Protein AF-A0A958QFK7-F1 (afdb_monomer_lite)

Secondary structure (DSSP, 8-state):
-PPPHHHHHHHHHTT--HHHHHHHHHHHHHHHHHHHHHHH-SS-HHHHHHHHTS-HHHHHHHHTT--SS--HHHHHHHHHHHH---S--PPP-

Sequence (93 aa):
MKLSKKAKALAEDLGLSDTEAVIMEFKSKLYAQASEAIKRSKLSHEEIAKKIGTSRARITRIANMGENSVSMELLVKIIVALDNKLPIKFSAA

Radius of gyration: 14.58 Å; chains: 1; bounding box: 31×34×38 Å

Structure (mmCIF, N/CA/C/O backbone):
data_AF-A0A958QFK7-F1
#
_entry.id   AF-A0A958QFK7-F1
#
loop_
_atom_site.group_PDB
_atom_site.id
_atom_site.type_symbol
_atom_site.label_atom_id
_atom_site.label_alt_id
_atom_site.label_comp_id
_atom_site.label_asym_id
_atom_site.label_entity_id
_atom_site.label_seq_id
_atom_site.pdbx_PDB_ins_code
_atom_site.Cartn_x
_atom_site.Cartn_y
_atom_site.Cartn_z
_atom_site.occupancy
_atom_site.B_iso_or_equiv
_atom_site.auth_seq_id
_atom_site.auth_comp_id
_atom_site.auth_asym_id
_atom_site.auth_atom_id
_atom_site.pdbx_PDB_model_num
ATOM 1 N N . MET A 1 1 ? 7.881 -12.122 -13.198 1.00 73.56 1 MET A N 1
ATOM 2 C CA . MET A 1 1 ? 6.590 -11.508 -13.600 1.00 73.56 1 MET A CA 1
ATOM 3 C C . MET A 1 1 ? 6.745 -10.968 -15.015 1.00 73.56 1 MET A C 1
ATOM 5 O O . MET A 1 1 ? 7.780 -10.379 -15.281 1.00 73.56 1 MET A O 1
ATOM 9 N N . LYS A 1 2 ? 5.778 -11.176 -15.920 1.00 79.81 2 LYS A N 1
ATOM 10 C CA . LYS A 1 2 ? 5.823 -10.584 -17.270 1.00 79.81 2 LYS A CA 1
ATOM 11 C C . LYS A 1 2 ? 5.285 -9.149 -17.222 1.00 79.81 2 LYS A C 1
ATOM 13 O O . LYS A 1 2 ? 4.209 -8.949 -16.659 1.00 79.81 2 LYS A O 1
ATOM 18 N N . LEU A 1 3 ? 6.021 -8.195 -17.798 1.00 83.69 3 LEU A N 1
ATOM 19 C CA . LEU A 1 3 ? 5.605 -6.793 -17.896 1.00 83.69 3 LEU A CA 1
ATOM 20 C C . LEU A 1 3 ? 4.371 -6.633 -18.788 1.00 83.69 3 LEU A C 1
ATOM 22 O O . LEU A 1 3 ? 4.246 -7.286 -19.830 1.00 83.69 3 LEU A O 1
ATOM 26 N N . SER A 1 4 ? 3.473 -5.731 -18.403 1.00 87.44 4 SER A N 1
ATOM 27 C CA . SER A 1 4 ? 2.404 -5.282 -19.297 1.00 87.44 4 SER A CA 1
ATOM 28 C C . SER A 1 4 ? 2.976 -4.445 -20.449 1.00 87.44 4 SER A C 1
ATOM 30 O O . SER A 1 4 ? 3.985 -3.761 -20.286 1.00 87.44 4 SER A O 1
ATOM 32 N N . LYS A 1 5 ? 2.312 -4.437 -21.615 1.00 87.44 5 LYS A N 1
ATOM 33 C CA . LYS A 1 5 ? 2.755 -3.629 -22.773 1.00 87.44 5 LYS A CA 1
ATOM 34 C C . LYS A 1 5 ? 2.899 -2.141 -22.424 1.00 87.44 5 LYS A C 1
ATOM 36 O O . LYS A 1 5 ? 3.855 -1.507 -22.845 1.00 87.44 5 LYS A O 1
ATOM 41 N N . LYS A 1 6 ? 1.968 -1.612 -21.622 1.00 87.44 6 LYS A N 1
ATOM 42 C CA . LYS A 1 6 ? 1.978 -0.214 -21.172 1.00 87.44 6 LYS A CA 1
ATOM 43 C C . LYS A 1 6 ? 3.134 0.072 -20.212 1.00 87.44 6 LYS A C 1
ATOM 45 O O . LYS A 1 6 ? 3.801 1.084 -20.371 1.00 87.44 6 LYS A O 1
ATOM 50 N N . ALA A 1 7 ? 3.369 -0.808 -19.235 1.00 85.75 7 ALA A N 1
ATOM 51 C CA . ALA A 1 7 ? 4.490 -0.653 -18.307 1.00 85.75 7 ALA A CA 1
ATOM 52 C C . ALA A 1 7 ? 5.836 -0.751 -19.033 1.00 85.75 7 ALA A C 1
ATOM 54 O O . ALA A 1 7 ? 6.745 -0.002 -18.703 1.00 85.75 7 ALA A O 1
ATOM 55 N N . LYS A 1 8 ? 5.935 -1.621 -20.046 1.00 88.56 8 LYS A N 1
ATOM 56 C CA . LYS A 1 8 ? 7.132 -1.748 -20.877 1.00 88.56 8 LYS A CA 1
ATOM 57 C C . LYS A 1 8 ? 7.427 -0.465 -21.662 1.00 88.56 8 LYS A C 1
ATOM 59 O O . LYS A 1 8 ? 8.524 0.053 -21.541 1.00 88.56 8 LYS A O 1
ATOM 64 N N . ALA A 1 9 ? 6.442 0.074 -22.385 1.00 90.44 9 ALA A N 1
ATOM 65 C CA . ALA A 1 9 ? 6.617 1.325 -23.130 1.00 90.44 9 ALA A CA 1
ATOM 66 C C . ALA A 1 9 ? 7.004 2.497 -22.208 1.00 90.44 9 ALA A C 1
ATOM 68 O O . ALA A 1 9 ? 7.947 3.223 -22.486 1.00 90.44 9 ALA A O 1
ATOM 69 N N . LEU A 1 10 ? 6.337 2.625 -21.054 1.00 91.12 10 LEU A N 1
ATOM 70 C CA . LEU A 1 10 ? 6.666 3.670 -20.083 1.00 91.12 10 LEU A CA 1
ATOM 71 C C . LEU A 1 10 ? 8.074 3.502 -19.486 1.00 91.12 10 LEU A C 1
ATOM 73 O O . LEU A 1 10 ? 8.742 4.489 -19.207 1.00 91.12 10 LEU A O 1
ATOM 77 N N . ALA A 1 11 ? 8.519 2.267 -19.255 1.00 91.50 11 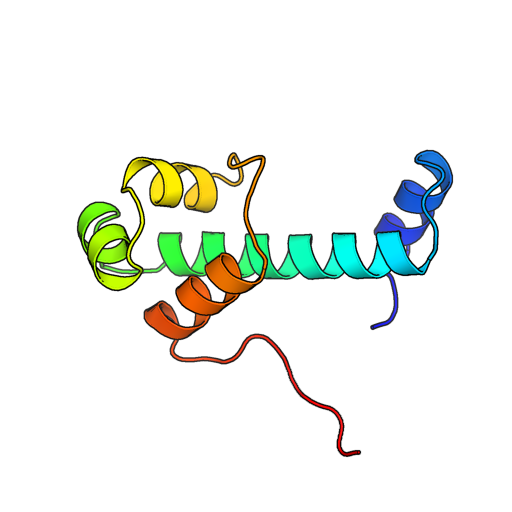ALA A N 1
ATOM 78 C CA . ALA A 1 11 ? 9.868 2.002 -18.769 1.00 91.50 11 ALA A CA 1
ATOM 79 C C . ALA A 1 11 ? 10.935 2.389 -19.801 1.00 91.50 11 ALA A C 1
ATOM 81 O O . ALA A 1 11 ? 11.939 2.984 -19.419 1.00 91.50 11 ALA A O 1
ATOM 82 N N . GLU A 1 12 ? 10.689 2.103 -21.083 1.00 92.25 12 GLU A N 1
ATOM 83 C CA . GLU A 1 12 ? 11.552 2.522 -22.193 1.00 92.25 12 GLU A CA 1
ATOM 84 C C . GLU A 1 12 ? 11.658 4.055 -22.257 1.00 92.25 12 GLU A C 1
ATOM 86 O O . GLU A 1 12 ? 12.769 4.583 -22.281 1.00 92.25 12 GLU A O 1
ATOM 91 N N . ASP A 1 13 ? 10.531 4.771 -22.164 1.00 94.75 13 ASP A N 1
ATOM 92 C CA . ASP A 1 13 ? 10.498 6.244 -22.155 1.00 94.75 13 ASP A CA 1
ATOM 93 C C . ASP A 1 13 ? 11.265 6.856 -20.968 1.00 94.75 13 ASP A C 1
ATOM 95 O O . ASP A 1 13 ? 11.843 7.938 -21.073 1.00 94.75 13 ASP A O 1
ATOM 99 N N . LEU A 1 14 ? 11.269 6.168 -19.822 1.00 92.62 14 LEU A N 1
ATOM 100 C CA . LEU A 1 14 ? 11.946 6.596 -18.595 1.00 92.62 14 LEU A CA 1
ATOM 101 C C . LEU A 1 14 ? 13.404 6.114 -18.499 1.00 92.62 14 LEU A C 1
ATOM 103 O O . LEU A 1 14 ? 14.072 6.422 -17.511 1.00 92.62 14 LEU A O 1
ATOM 107 N N . GLY A 1 15 ? 13.901 5.361 -19.487 1.00 94.88 15 GLY A N 1
ATOM 108 C CA . GLY A 1 15 ? 15.257 4.804 -19.483 1.00 94.88 15 GLY A CA 1
ATOM 109 C C . GLY A 1 15 ? 15.499 3.756 -18.390 1.00 94.88 15 GLY A C 1
ATOM 110 O O . GLY A 1 15 ? 16.632 3.587 -17.944 1.00 94.88 15 GLY A O 1
ATOM 111 N N . LEU A 1 16 ? 14.443 3.077 -17.932 1.00 93.44 16 LEU A N 1
ATOM 112 C CA . LEU A 1 16 ? 14.525 2.058 -16.889 1.00 93.44 16 LEU A CA 1
ATOM 113 C C . LEU A 1 16 ? 14.994 0.718 -17.457 1.00 93.44 16 LEU A C 1
ATOM 115 O O . LEU A 1 16 ? 14.603 0.308 -18.551 1.00 93.44 16 LEU A O 1
ATOM 119 N N . SER A 1 17 ? 15.764 -0.018 -16.662 1.00 93.44 17 SER A N 1
ATOM 120 C CA . SER A 1 17 ? 16.047 -1.425 -16.936 1.00 93.44 17 SER A CA 1
ATOM 121 C C . SER A 1 17 ? 14.784 -2.285 -16.815 1.00 93.44 17 SER A C 1
ATOM 123 O O . SER A 1 17 ? 13.848 -1.966 -16.074 1.00 93.44 17 SER A O 1
ATOM 125 N N . ASP A 1 18 ? 14.786 -3.450 -17.468 1.00 89.38 18 ASP A N 1
ATOM 126 C CA . ASP A 1 18 ? 13.708 -4.440 -17.338 1.00 89.38 18 ASP A CA 1
ATOM 127 C C . ASP A 1 18 ? 13.451 -4.825 -15.871 1.00 89.38 18 ASP A C 1
ATOM 129 O O . ASP A 1 18 ? 12.306 -5.005 -15.450 1.00 89.38 18 ASP A O 1
ATOM 133 N N . THR A 1 19 ? 14.513 -4.917 -15.066 1.00 91.44 19 THR A N 1
ATOM 134 C CA . THR A 1 19 ? 14.415 -5.228 -13.636 1.00 91.44 19 THR A CA 1
ATOM 135 C C . THR A 1 19 ? 13.687 -4.123 -12.877 1.00 91.44 19 THR A C 1
ATOM 137 O O . THR A 1 19 ? 12.751 -4.408 -12.127 1.00 91.44 19 THR A O 1
ATOM 140 N N . GLU A 1 20 ? 14.067 -2.861 -13.083 1.00 92.12 20 GLU A N 1
ATOM 141 C CA . GLU A 1 20 ? 13.405 -1.713 -12.451 1.00 92.12 20 GLU A CA 1
ATOM 142 C C . GLU A 1 20 ? 11.942 -1.620 -12.870 1.00 92.12 20 GLU A C 1
ATOM 144 O O . GLU A 1 20 ? 11.070 -1.441 -12.018 1.00 92.12 20 GLU A O 1
ATOM 149 N N . ALA A 1 21 ? 11.658 -1.832 -14.155 1.00 92.69 21 ALA A N 1
ATOM 150 C CA . ALA A 1 21 ? 10.304 -1.861 -14.684 1.00 92.69 21 ALA A CA 1
ATOM 151 C C . ALA A 1 21 ? 9.450 -2.930 -13.986 1.00 92.69 21 ALA A C 1
ATOM 153 O O . ALA A 1 21 ? 8.319 -2.658 -13.571 1.00 92.69 21 ALA A O 1
ATOM 154 N N . VAL A 1 22 ? 9.987 -4.146 -13.809 1.00 92.44 22 VAL A N 1
ATOM 155 C CA . VAL A 1 22 ? 9.279 -5.245 -13.133 1.00 92.44 22 VAL A CA 1
ATOM 156 C C . VAL A 1 22 ? 8.997 -4.895 -11.675 1.00 92.44 22 VAL A C 1
ATOM 158 O O . VAL A 1 22 ? 7.878 -5.114 -11.202 1.00 92.44 22 VAL A O 1
ATOM 161 N N . ILE A 1 23 ? 9.979 -4.332 -10.966 1.00 92.25 23 ILE A N 1
ATOM 162 C CA . ILE A 1 23 ? 9.821 -3.912 -9.570 1.00 92.25 23 ILE A CA 1
ATOM 163 C C . ILE A 1 23 ? 8.798 -2.777 -9.451 1.00 92.25 23 ILE A C 1
ATOM 165 O O . ILE A 1 23 ? 7.942 -2.820 -8.563 1.00 92.25 23 ILE A O 1
ATOM 169 N N . MET A 1 24 ? 8.822 -1.799 -10.359 1.00 91.31 24 MET A N 1
ATOM 170 C CA . MET A 1 24 ? 7.841 -0.713 -10.397 1.00 91.31 24 MET A CA 1
ATOM 171 C C . MET A 1 24 ? 6.427 -1.229 -10.644 1.00 91.31 24 MET A C 1
ATOM 173 O O . MET A 1 24 ? 5.507 -0.861 -9.910 1.00 91.31 24 MET A O 1
ATOM 177 N N . GLU A 1 25 ? 6.236 -2.100 -11.638 1.00 92.31 25 GLU A N 1
ATOM 178 C CA . GLU A 1 25 ? 4.916 -2.661 -11.928 1.00 92.31 25 GLU A CA 1
ATOM 179 C C . GLU A 1 25 ? 4.412 -3.497 -10.743 1.00 92.31 25 GLU A C 1
ATOM 181 O O . GLU A 1 25 ? 3.238 -3.419 -10.371 1.00 92.31 25 GLU A O 1
ATOM 186 N N . PHE A 1 26 ? 5.297 -4.262 -10.101 1.00 93.31 26 PHE A N 1
ATOM 187 C CA . PHE A 1 26 ? 4.944 -5.045 -8.923 1.00 93.31 26 PHE A CA 1
ATOM 188 C C . PHE A 1 26 ? 4.535 -4.156 -7.740 1.00 93.31 26 PHE A C 1
ATOM 190 O O . PHE A 1 26 ? 3.458 -4.346 -7.167 1.00 93.31 26 PHE A O 1
ATOM 197 N N . LYS A 1 27 ? 5.334 -3.130 -7.420 1.00 94.06 27 LYS A N 1
ATOM 198 C CA . LYS A 1 27 ? 5.018 -2.156 -6.368 1.00 94.06 27 LYS A CA 1
ATOM 199 C C . LYS A 1 27 ? 3.704 -1.426 -6.652 1.00 94.06 27 LYS A C 1
ATOM 201 O O . LYS A 1 27 ? 2.899 -1.266 -5.740 1.00 94.06 27 LYS A O 1
ATOM 206 N N . SER A 1 28 ? 3.455 -1.029 -7.901 1.00 93.56 28 SER A N 1
ATOM 207 C CA . SER A 1 28 ? 2.204 -0.384 -8.320 1.00 93.56 28 SER A CA 1
ATOM 208 C C . SER A 1 28 ? 0.982 -1.277 -8.069 1.00 93.56 28 SER A C 1
ATOM 210 O O . SER A 1 28 ? -0.008 -0.820 -7.496 1.00 93.56 28 SER A O 1
ATOM 212 N N . LYS A 1 29 ? 1.071 -2.574 -8.402 1.00 94.69 29 LYS A N 1
ATOM 213 C CA . LYS A 1 29 ? 0.002 -3.553 -8.136 1.00 94.69 29 LYS A CA 1
ATOM 214 C C . LYS A 1 29 ? -0.265 -3.733 -6.642 1.00 94.69 29 LYS A C 1
ATOM 216 O O . LYS A 1 29 ? -1.424 -3.705 -6.234 1.00 94.69 29 LYS A O 1
ATOM 221 N N . LEU A 1 30 ? 0.787 -3.866 -5.830 1.00 96.62 30 LEU A N 1
ATOM 222 C CA . LEU A 1 30 ? 0.654 -3.929 -4.370 1.00 96.62 30 LEU A CA 1
ATOM 223 C C . LEU A 1 30 ? 0.001 -2.662 -3.811 1.00 96.62 30 LEU A C 1
ATOM 225 O O . LEU A 1 30 ? -0.834 -2.740 -2.915 1.00 96.62 30 LEU A O 1
ATOM 229 N N . TYR A 1 31 ? 0.353 -1.497 -4.354 1.00 97.44 31 TYR A N 1
ATOM 230 C CA . TYR A 1 31 ? -0.210 -0.226 -3.919 1.00 97.44 31 TYR A CA 1
ATOM 231 C C . TYR A 1 31 ? -1.712 -0.186 -4.200 1.00 97.44 31 TYR A C 1
ATOM 233 O O . TYR A 1 31 ? -2.503 0.028 -3.282 1.00 97.44 31 TYR A O 1
ATOM 241 N N . ALA A 1 32 ? -2.119 -0.475 -5.437 1.00 97.00 32 ALA A N 1
ATOM 242 C CA . ALA A 1 32 ? -3.529 -0.532 -5.802 1.00 97.00 32 ALA A CA 1
ATOM 243 C C . ALA A 1 32 ? -4.308 -1.506 -4.899 1.00 97.00 32 ALA A C 1
ATOM 245 O O . ALA A 1 32 ? -5.347 -1.147 -4.355 1.00 97.00 32 ALA A O 1
ATOM 246 N N . GLN A 1 33 ? -3.772 -2.705 -4.653 1.00 97.50 33 GLN A N 1
ATOM 247 C CA . GLN A 1 33 ? -4.407 -3.680 -3.763 1.00 97.50 33 GLN A CA 1
ATOM 248 C C . GLN A 1 33 ? -4.537 -3.179 -2.320 1.00 97.50 33 GLN A C 1
ATOM 250 O O . GLN A 1 33 ? -5.607 -3.315 -1.734 1.00 97.50 33 GLN A O 1
ATOM 255 N N . ALA A 1 34 ? -3.489 -2.575 -1.754 1.00 97.94 34 ALA A N 1
ATOM 256 C CA . ALA A 1 34 ? -3.522 -2.029 -0.399 1.00 97.94 34 ALA A CA 1
ATOM 257 C C . ALA A 1 34 ? -4.502 -0.850 -0.272 1.00 97.94 34 ALA A C 1
ATOM 259 O O . ALA A 1 34 ? -5.250 -0.782 0.701 1.00 97.94 34 ALA A O 1
ATOM 260 N N . SER A 1 35 ? -4.530 0.052 -1.260 1.00 98.38 35 SER A N 1
ATOM 261 C CA . SER A 1 35 ? -5.490 1.163 -1.338 1.00 98.38 35 SER A CA 1
ATOM 262 C C . SER A 1 35 ? -6.925 0.636 -1.313 1.00 98.38 35 SER A C 1
ATOM 264 O O . SER A 1 35 ? -7.730 1.060 -0.484 1.00 98.38 35 SER A O 1
ATOM 266 N N . GLU A 1 36 ? -7.227 -0.355 -2.150 1.00 98.19 36 GLU A N 1
ATOM 267 C CA . GLU A 1 36 ? -8.556 -0.955 -2.208 1.00 98.19 36 GLU A CA 1
ATOM 268 C C . GLU A 1 36 ? -8.903 -1.750 -0.939 1.00 98.19 36 GLU A C 1
ATOM 270 O O . GLU A 1 36 ? -10.041 -1.696 -0.476 1.00 98.19 36 GLU A O 1
ATOM 275 N N . ALA A 1 37 ? -7.939 -2.440 -0.322 1.00 98.06 37 ALA A N 1
ATOM 276 C CA . ALA A 1 37 ? -8.137 -3.112 0.964 1.00 98.06 37 ALA A CA 1
ATOM 277 C C . ALA A 1 37 ? -8.504 -2.115 2.077 1.00 98.06 37 ALA A C 1
ATOM 279 O O . ALA A 1 37 ? -9.413 -2.377 2.863 1.00 98.06 37 ALA A O 1
ATOM 280 N N . ILE A 1 38 ? -7.852 -0.945 2.115 1.00 98.44 38 ILE A N 1
ATOM 281 C CA . ILE A 1 38 ? -8.194 0.128 3.059 1.00 98.44 38 ILE A CA 1
ATOM 282 C C . ILE A 1 38 ? -9.608 0.649 2.788 1.00 98.44 38 ILE A C 1
ATOM 284 O O . ILE A 1 38 ? -10.401 0.728 3.722 1.00 98.44 38 ILE A O 1
ATOM 288 N N . LYS A 1 39 ? -9.952 0.956 1.530 1.00 98.00 39 LYS A N 1
ATOM 289 C CA . LYS A 1 39 ? -11.268 1.518 1.167 1.00 98.00 39 LYS A CA 1
ATOM 290 C C . LYS A 1 39 ? -12.438 0.574 1.446 1.00 98.00 39 LYS A C 1
ATOM 292 O O . LYS A 1 39 ? -13.517 1.037 1.795 1.00 98.00 39 LYS A O 1
ATOM 297 N N . ARG A 1 40 ? -12.248 -0.738 1.267 1.00 97.44 40 ARG A N 1
ATOM 298 C CA . ARG A 1 40 ? -13.283 -1.754 1.542 1.00 97.44 40 ARG A CA 1
ATOM 299 C C . ARG A 1 40 ? -13.386 -2.131 3.019 1.00 97.44 40 ARG A C 1
ATOM 301 O O . ARG A 1 40 ? -14.362 -2.770 3.414 1.00 97.44 40 ARG A O 1
ATOM 308 N N . SER A 1 41 ? -12.370 -1.808 3.817 1.00 97.19 41 SER A N 1
ATOM 309 C CA . SER A 1 41 ? -12.360 -2.103 5.245 1.00 97.19 41 SER A CA 1
ATOM 310 C C . SER A 1 41 ? -13.487 -1.360 5.960 1.00 97.19 41 SER A C 1
ATOM 312 O O . SER A 1 41 ? -13.807 -0.221 5.637 1.00 97.19 41 SER A O 1
ATOM 314 N N . LYS A 1 42 ? -14.063 -1.993 6.985 1.00 97.19 42 LYS A N 1
ATOM 315 C CA . LYS A 1 42 ? -15.013 -1.337 7.900 1.00 97.19 42 LYS A CA 1
ATOM 316 C C . LYS A 1 42 ? -14.316 -0.546 9.013 1.00 97.19 42 LYS A C 1
ATOM 318 O O . LYS A 1 42 ? -14.984 0.142 9.774 1.00 97.19 42 LYS A O 1
ATOM 323 N N . LEU A 1 43 ? -12.995 -0.685 9.136 1.00 97.94 43 LEU A N 1
ATOM 324 C CA . LEU A 1 43 ? -12.195 0.005 10.142 1.00 97.94 43 LEU A CA 1
ATOM 325 C C . LEU A 1 43 ? -11.916 1.442 9.705 1.00 97.94 43 LEU A C 1
ATOM 327 O O . LEU A 1 43 ? -11.610 1.704 8.542 1.00 97.94 43 LEU A O 1
A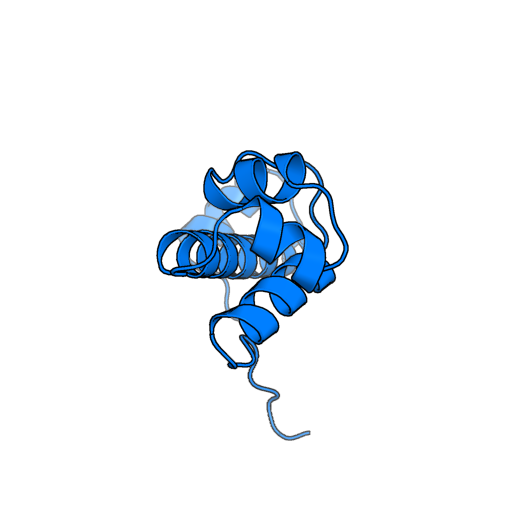TOM 331 N N . SER A 1 44 ? -11.924 2.364 10.659 1.00 98.19 44 SER A N 1
ATOM 332 C CA . SER A 1 44 ? -11.422 3.716 10.446 1.00 98.19 44 SER A CA 1
ATOM 333 C C . SER A 1 44 ? -9.924 3.708 10.126 1.00 98.19 44 SER A C 1
ATOM 335 O O . SER A 1 44 ? -9.172 2.813 10.520 1.00 98.19 44 SER A O 1
ATOM 337 N N . HIS A 1 45 ? -9.440 4.764 9.465 1.00 98.44 45 HIS A N 1
ATOM 338 C CA . HIS A 1 45 ? -8.006 4.908 9.189 1.00 98.44 45 HIS A CA 1
ATOM 339 C C . HIS A 1 45 ? -7.151 4.912 10.468 1.00 98.44 45 HIS A C 1
ATOM 341 O O . HIS A 1 45 ? -5.992 4.510 10.420 1.00 98.44 45 HIS A O 1
ATOM 347 N N . GLU A 1 46 ? -7.709 5.354 11.599 1.00 98.62 46 GLU A N 1
ATOM 348 C CA . GLU A 1 46 ? -7.040 5.345 12.904 1.00 98.62 46 GLU A CA 1
ATOM 349 C C . GLU A 1 46 ? -6.863 3.916 13.439 1.00 98.62 46 GLU A C 1
ATOM 351 O O . GLU A 1 46 ? -5.779 3.535 13.874 1.00 98.62 46 GLU A O 1
ATOM 356 N N . GLU A 1 47 ? -7.902 3.085 13.354 1.00 98.62 47 GLU A N 1
ATOM 357 C CA . GLU A 1 47 ? -7.836 1.677 13.762 1.00 98.62 47 GLU A CA 1
ATOM 358 C C . GLU A 1 47 ? -6.886 0.875 12.869 1.00 98.62 47 GLU A C 1
ATOM 360 O O . GLU A 1 47 ? -6.084 0.083 13.369 1.00 98.62 47 GLU A O 1
ATOM 365 N N . ILE A 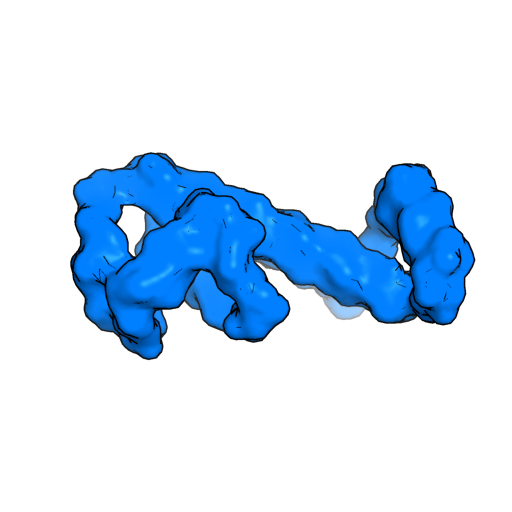1 48 ? -6.919 1.118 11.554 1.00 98.38 48 ILE A N 1
ATOM 366 C CA . ILE A 1 48 ? -5.973 0.507 10.612 1.00 98.38 48 ILE A CA 1
ATOM 367 C C . ILE A 1 48 ? -4.548 0.932 10.969 1.00 98.38 48 ILE A C 1
ATOM 369 O O . ILE A 1 48 ? -3.665 0.086 11.072 1.00 98.38 48 ILE A O 1
ATOM 373 N N . ALA A 1 49 ? -4.310 2.221 11.209 1.00 98.25 49 ALA A N 1
ATOM 374 C CA . ALA A 1 49 ? -2.994 2.732 11.576 1.00 98.25 49 ALA A CA 1
ATOM 375 C C . ALA A 1 49 ? -2.434 2.042 12.830 1.00 98.25 49 ALA A C 1
ATOM 377 O O . ALA A 1 49 ? -1.300 1.554 12.799 1.00 98.25 49 ALA A O 1
ATOM 378 N N . LYS A 1 50 ? -3.254 1.905 13.881 1.00 98.00 50 LYS A N 1
ATOM 379 C CA . LYS A 1 50 ? -2.903 1.167 15.106 1.00 98.00 50 LYS A CA 1
ATOM 380 C C . LYS A 1 50 ? -2.592 -0.303 14.825 1.00 98.00 50 LYS A C 1
ATOM 382 O O . LYS A 1 50 ? -1.575 -0.803 15.292 1.00 98.00 50 LYS A O 1
ATOM 387 N N . LYS A 1 51 ? -3.415 -0.980 14.016 1.00 97.25 51 LYS A N 1
ATOM 388 C CA . LYS A 1 51 ? -3.216 -2.393 13.647 1.00 97.25 51 LYS A CA 1
ATOM 389 C C . LYS A 1 51 ? -1.926 -2.623 12.851 1.00 97.25 51 LYS A C 1
ATOM 391 O O . LYS A 1 51 ? -1.243 -3.623 13.047 1.00 97.25 51 LYS A O 1
ATOM 396 N N . ILE A 1 52 ? -1.597 -1.713 11.937 1.00 96.81 52 ILE A N 1
ATOM 397 C CA . ILE A 1 52 ? -0.429 -1.823 11.052 1.00 96.81 52 ILE A CA 1
ATOM 398 C C . ILE A 1 52 ? 0.857 -1.339 11.737 1.00 96.81 52 ILE A C 1
ATOM 400 O O . ILE A 1 52 ? 1.948 -1.783 11.370 1.00 96.81 52 ILE A O 1
ATOM 404 N N . GLY A 1 53 ? 0.749 -0.468 12.741 1.00 96.62 53 GLY A N 1
ATOM 405 C CA . GLY A 1 53 ? 1.894 0.181 13.380 1.00 96.62 53 GLY A CA 1
ATOM 406 C C . GLY A 1 53 ? 2.445 1.320 12.522 1.00 96.62 53 GLY A C 1
ATOM 407 O O . GLY A 1 53 ? 3.641 1.389 12.253 1.00 96.62 53 GLY A O 1
ATOM 408 N N . THR A 1 54 ? 1.565 2.190 12.024 1.00 96.00 54 THR A N 1
ATOM 409 C CA . THR A 1 54 ? 1.949 3.391 11.268 1.00 96.00 54 THR A CA 1
ATOM 410 C C . THR A 1 54 ? 1.037 4.571 11.607 1.00 96.00 54 THR A C 1
ATOM 412 O O . THR A 1 54 ? 0.160 4.443 12.451 1.00 96.00 54 THR A O 1
ATOM 415 N N . SER A 1 55 ? 1.237 5.740 10.993 1.00 97.19 55 SER A N 1
ATOM 416 C CA . SER A 1 55 ? 0.396 6.911 11.259 1.00 97.19 55 SER A CA 1
ATOM 417 C C . SER A 1 55 ? -0.910 6.878 10.459 1.00 97.19 55 SER A C 1
ATOM 419 O O . SER A 1 55 ? -0.937 6.457 9.299 1.00 97.19 55 SER A O 1
ATOM 421 N N . ARG A 1 56 ? -1.992 7.420 11.036 1.00 98.12 56 ARG A N 1
ATOM 422 C CA . ARG A 1 56 ? -3.273 7.633 10.337 1.00 98.12 56 ARG A CA 1
ATOM 423 C C . ARG A 1 56 ? -3.095 8.405 9.030 1.00 98.12 56 ARG A C 1
ATOM 425 O O . ARG A 1 56 ? -3.680 8.039 8.016 1.00 98.12 56 ARG A O 1
ATOM 432 N N . ALA A 1 57 ? -2.265 9.450 9.035 1.00 97.62 57 ALA A N 1
ATOM 433 C CA . ALA A 1 57 ? -1.983 10.243 7.839 1.00 97.62 57 ALA A CA 1
ATOM 434 C C . ALA A 1 57 ? -1.369 9.395 6.713 1.00 97.62 57 ALA A C 1
ATOM 436 O O . ALA A 1 57 ? -1.745 9.562 5.554 1.00 97.62 57 ALA A O 1
ATOM 437 N N . ARG A 1 58 ? -0.472 8.453 7.045 1.00 97.50 58 ARG A N 1
ATOM 438 C CA . ARG A 1 58 ? 0.096 7.529 6.058 1.00 97.50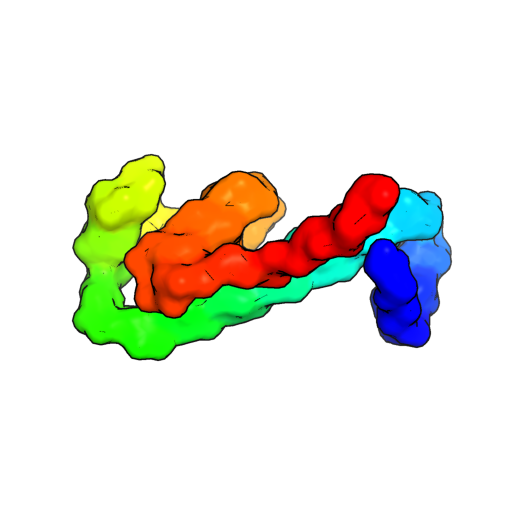 58 ARG A CA 1
ATOM 439 C C . ARG A 1 58 ? -0.968 6.580 5.504 1.00 97.50 58 ARG A C 1
ATOM 441 O O . ARG A 1 58 ? -1.019 6.404 4.293 1.00 97.50 58 ARG A O 1
ATOM 448 N N . ILE A 1 59 ? -1.861 6.045 6.342 1.00 98.12 59 ILE A N 1
ATOM 449 C CA . ILE A 1 59 ? -3.002 5.236 5.871 1.00 98.12 59 ILE A CA 1
ATOM 450 C C . ILE A 1 59 ? -3.892 6.035 4.913 1.00 98.12 59 ILE A C 1
ATOM 452 O O . ILE A 1 59 ? -4.191 5.550 3.826 1.00 98.12 59 ILE A O 1
ATOM 456 N N . THR A 1 60 ? -4.244 7.280 5.251 1.00 98.06 60 THR A N 1
ATOM 457 C CA . THR A 1 60 ? -5.028 8.156 4.363 1.00 98.06 60 THR A CA 1
ATOM 458 C C . THR A 1 60 ? -4.336 8.380 3.017 1.00 98.06 60 THR A C 1
ATOM 460 O O . THR A 1 60 ? -4.978 8.283 1.974 1.00 98.06 60 THR A O 1
ATOM 463 N N . ARG A 1 61 ? -3.024 8.655 3.009 1.00 98.25 61 ARG A N 1
ATOM 464 C CA . ARG A 1 61 ? -2.278 8.839 1.755 1.00 98.25 61 ARG A CA 1
ATOM 465 C C . ARG A 1 61 ? -2.218 7.562 0.924 1.00 98.25 61 ARG A C 1
ATOM 467 O O . ARG A 1 61 ? -2.390 7.646 -0.285 1.00 98.25 61 ARG A O 1
ATOM 474 N N . ILE A 1 62 ? -2.040 6.396 1.547 1.00 98.12 62 ILE A N 1
ATOM 475 C CA . ILE A 1 62 ? -2.058 5.111 0.834 1.00 98.12 62 ILE A CA 1
ATOM 476 C C . ILE A 1 62 ? -3.457 4.832 0.259 1.00 98.12 62 ILE A C 1
ATOM 478 O O . ILE A 1 62 ? -3.578 4.442 -0.900 1.00 98.12 62 ILE A O 1
ATOM 482 N N . ALA A 1 63 ? -4.527 5.096 1.014 1.00 98.00 63 ALA A N 1
ATOM 483 C CA . ALA A 1 63 ? -5.896 4.959 0.515 1.00 98.00 63 ALA A CA 1
ATOM 484 C C . ALA A 1 63 ? -6.123 5.799 -0.754 1.00 98.00 63 ALA A C 1
ATOM 486 O O . ALA A 1 63 ? -6.742 5.325 -1.703 1.00 98.00 63 ALA A O 1
ATOM 487 N N . ASN A 1 64 ? -5.539 6.996 -0.810 1.00 97.69 64 ASN A N 1
ATOM 488 C CA . ASN A 1 64 ? -5.681 7.933 -1.926 1.00 97.69 64 ASN A CA 1
ATOM 489 C C . ASN A 1 64 ? -4.558 7.852 -2.974 1.00 97.69 64 ASN A C 1
ATOM 491 O O . ASN A 1 64 ? -4.477 8.725 -3.831 1.00 97.69 64 ASN A O 1
ATOM 495 N N . MET A 1 65 ? -3.687 6.839 -2.915 1.00 95.75 65 MET A N 1
ATOM 496 C CA . MET A 1 65 ? -2.543 6.683 -3.827 1.00 95.75 65 MET A CA 1
ATOM 497 C C . MET A 1 65 ? -1.581 7.893 -3.871 1.00 95.75 65 MET A C 1
ATOM 499 O O . MET A 1 65 ? -0.945 8.146 -4.888 1.00 95.75 65 MET A O 1
ATOM 503 N N . GLY A 1 66 ? -1.463 8.636 -2.765 1.00 94.00 66 GLY A N 1
ATOM 504 C CA . GLY A 1 66 ? -0.672 9.872 -2.653 1.00 94.00 66 GLY A CA 1
ATOM 505 C C . GLY A 1 66 ? 0.580 9.782 -1.767 1.00 94.00 66 GLY A C 1
ATOM 506 O O . GLY A 1 66 ? 1.209 10.795 -1.484 1.00 94.00 66 GLY A O 1
ATOM 507 N N . GLU A 1 67 ? 0.928 8.602 -1.251 1.00 90.62 67 GLU A N 1
ATOM 508 C CA . GLU A 1 67 ? 2.204 8.365 -0.557 1.00 90.62 67 GLU A CA 1
ATOM 509 C C . GLU A 1 67 ? 3.332 8.121 -1.570 1.00 90.62 67 GLU A C 1
ATOM 511 O O . GLU A 1 67 ? 3.305 7.129 -2.302 1.00 90.62 67 GLU A O 1
ATOM 516 N N . ASN A 1 68 ? 4.328 9.010 -1.573 1.00 82.88 68 ASN A N 1
ATOM 517 C CA . ASN A 1 68 ? 5.466 8.977 -2.498 1.00 82.88 68 ASN A CA 1
ATOM 518 C C . ASN A 1 68 ? 6.526 7.954 -2.067 1.00 82.88 68 ASN A C 1
ATOM 520 O O . ASN A 1 68 ? 7.223 7.379 -2.902 1.00 82.88 68 ASN A O 1
ATOM 524 N N . SER A 1 69 ? 6.636 7.701 -0.759 1.00 88.31 69 SER A N 1
ATOM 525 C CA . SER A 1 69 ? 7.612 6.771 -0.194 1.00 88.31 69 SER A CA 1
ATOM 526 C C . SER A 1 69 ? 6.914 5.712 0.650 1.0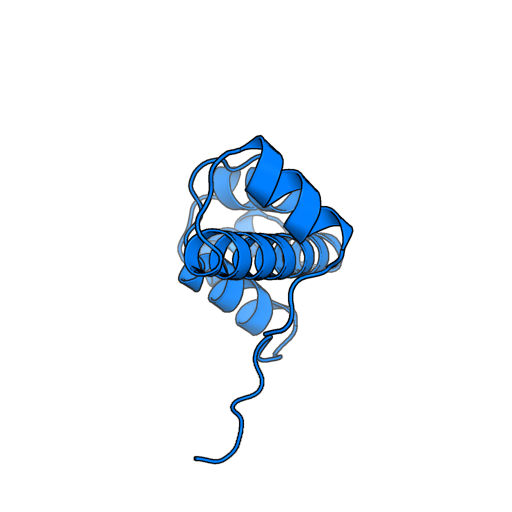0 88.31 69 SER A C 1
ATOM 528 O O . SER A 1 69 ? 6.698 5.860 1.854 1.00 88.31 69 SER A O 1
ATOM 530 N N . VAL A 1 70 ? 6.531 4.620 -0.014 1.00 93.62 70 VAL A N 1
ATOM 531 C CA . VAL A 1 70 ? 5.957 3.432 0.625 1.00 93.62 70 VAL A CA 1
ATOM 532 C C . VAL A 1 70 ? 6.804 2.202 0.309 1.00 93.62 70 VAL A C 1
ATOM 534 O O . VAL A 1 70 ? 7.192 1.984 -0.844 1.00 93.62 70 VAL A O 1
ATOM 537 N N . SER A 1 71 ? 7.116 1.405 1.332 1.00 94.94 71 SER A N 1
ATOM 538 C CA . SER A 1 71 ? 7.802 0.124 1.158 1.00 94.94 71 SER A CA 1
ATOM 539 C C . SER A 1 71 ? 6.817 -0.951 0.693 1.00 94.94 71 SER A C 1
ATOM 541 O O . SER A 1 71 ? 5.636 -0.922 1.039 1.00 94.94 71 SER A O 1
ATOM 543 N N . MET A 1 72 ? 7.305 -1.930 -0.072 1.00 95.75 72 MET A N 1
ATOM 544 C CA . MET A 1 72 ? 6.489 -3.093 -0.451 1.00 95.75 72 MET A CA 1
ATOM 545 C C . MET A 1 72 ? 6.051 -3.894 0.780 1.00 95.75 72 MET A C 1
ATOM 547 O O . MET A 1 72 ? 4.922 -4.369 0.819 1.00 95.75 72 MET A O 1
ATOM 551 N N . GLU A 1 73 ? 6.900 -3.976 1.807 1.00 95.81 73 GLU A N 1
ATOM 552 C CA . GLU A 1 73 ? 6.574 -4.614 3.086 1.00 95.81 73 GLU A CA 1
ATOM 553 C C . GLU A 1 73 ? 5.326 -3.998 3.731 1.00 95.81 73 GLU A C 1
ATOM 555 O O . GLU A 1 73 ? 4.409 -4.724 4.108 1.00 95.81 73 GLU A O 1
ATOM 560 N N . LEU A 1 74 ? 5.243 -2.663 3.806 1.00 96.69 74 LEU A N 1
ATOM 561 C CA . LEU A 1 74 ? 4.085 -1.988 4.389 1.00 96.69 74 LEU A CA 1
ATOM 562 C C . LEU A 1 74 ? 2.809 -2.265 3.583 1.00 96.69 74 LEU A C 1
ATOM 564 O O . LEU A 1 74 ? 1.758 -2.515 4.171 1.00 96.69 74 LEU A O 1
ATOM 568 N N . LEU A 1 75 ? 2.902 -2.269 2.249 1.00 97.50 75 LEU A N 1
ATOM 569 C CA . LEU A 1 75 ? 1.774 -2.607 1.377 1.00 97.50 75 LEU A CA 1
ATOM 570 C C . LEU A 1 75 ? 1.292 -4.043 1.619 1.00 97.50 75 LEU A C 1
ATOM 572 O O . LEU A 1 75 ? 0.098 -4.266 1.809 1.00 97.50 75 LEU A O 1
ATOM 576 N N . VAL A 1 76 ? 2.214 -5.009 1.686 1.00 97.25 76 VAL A N 1
ATOM 577 C CA . VAL A 1 76 ? 1.892 -6.412 1.986 1.00 97.25 76 VAL A CA 1
ATOM 578 C C . VAL A 1 76 ? 1.276 -6.544 3.378 1.00 97.25 76 VAL A C 1
ATOM 580 O O . VAL A 1 76 ? 0.256 -7.214 3.523 1.00 97.25 76 VAL A O 1
ATOM 583 N N . LYS A 1 77 ? 1.832 -5.866 4.391 1.00 96.88 77 LYS A N 1
ATOM 584 C CA . LYS A 1 77 ? 1.306 -5.876 5.762 1.00 96.88 77 LYS A CA 1
ATOM 585 C C . LYS A 1 77 ? -0.135 -5.369 5.815 1.00 96.88 77 LYS A C 1
ATOM 587 O O . LYS A 1 77 ? -0.961 -5.980 6.487 1.00 96.88 77 LYS A O 1
ATOM 592 N N . ILE A 1 78 ? -0.450 -4.300 5.080 1.00 97.88 78 ILE A N 1
ATOM 593 C CA . ILE A 1 78 ? -1.817 -3.772 4.953 1.00 97.88 78 ILE A CA 1
ATOM 594 C C . ILE A 1 78 ? -2.745 -4.811 4.320 1.00 97.88 78 ILE A C 1
ATOM 596 O O . ILE A 1 78 ? -3.790 -5.114 4.892 1.00 97.88 78 ILE A O 1
ATOM 600 N N . ILE A 1 79 ? -2.358 -5.388 3.178 1.00 97.75 79 ILE A N 1
ATOM 601 C CA . ILE A 1 79 ? -3.185 -6.369 2.460 1.00 97.75 79 ILE A CA 1
ATOM 602 C C . ILE A 1 79 ? -3.463 -7.590 3.343 1.00 97.75 79 ILE A C 1
ATOM 604 O O . ILE A 1 79 ? -4.615 -7.978 3.515 1.00 97.75 79 ILE A O 1
ATOM 608 N N . VAL A 1 80 ? -2.433 -8.165 3.965 1.00 96.81 80 VAL A N 1
ATOM 609 C CA . VAL A 1 80 ? -2.587 -9.339 4.835 1.00 96.81 80 VAL A CA 1
ATOM 610 C C . VAL A 1 80 ? -3.452 -9.006 6.054 1.00 96.81 80 VAL A C 1
ATOM 612 O O . VAL A 1 80 ? -4.347 -9.772 6.394 1.00 96.81 80 VAL A O 1
ATOM 615 N N . ALA A 1 81 ? -3.246 -7.852 6.691 1.00 96.56 81 ALA A N 1
ATOM 616 C CA . ALA A 1 81 ? -3.994 -7.479 7.889 1.00 96.56 81 ALA A CA 1
ATOM 617 C C . ALA A 1 81 ? -5.478 -7.164 7.633 1.00 96.56 81 ALA A C 1
ATOM 619 O O . ALA A 1 81 ? -6.271 -7.243 8.579 1.00 96.56 81 ALA A O 1
ATOM 620 N N . LEU A 1 82 ? -5.850 -6.763 6.413 1.00 97.06 82 LEU A N 1
ATOM 621 C CA . LEU A 1 82 ? -7.219 -6.359 6.071 1.00 97.06 82 LEU A CA 1
ATOM 622 C C . LEU A 1 82 ? -7.977 -7.416 5.260 1.00 97.06 82 LEU A C 1
ATOM 624 O O . LEU A 1 82 ? -9.142 -7.666 5.551 1.00 97.06 82 LEU A O 1
ATOM 628 N N . ASP A 1 83 ? -7.324 -8.070 4.299 1.00 94.50 83 ASP A N 1
ATOM 629 C CA . ASP A 1 83 ? -7.951 -9.064 3.418 1.00 94.50 83 ASP A CA 1
ATOM 630 C C . ASP A 1 83 ? -7.645 -10.519 3.833 1.00 94.50 83 ASP A C 1
ATOM 632 O O . ASP A 1 83 ? -8.205 -11.445 3.245 1.00 94.50 83 ASP A O 1
ATOM 636 N N . ASN A 1 84 ? -6.755 -10.742 4.814 1.00 90.69 84 ASN A N 1
ATOM 637 C CA . ASN A 1 84 ? -6.268 -12.065 5.243 1.00 90.69 84 ASN A CA 1
ATOM 638 C C . ASN A 1 84 ? -5.758 -12.935 4.076 1.00 90.69 84 ASN A C 1
ATOM 640 O O . ASN A 1 84 ? -5.946 -14.152 4.041 1.00 90.69 84 ASN A O 1
ATOM 644 N N . LYS A 1 85 ? -5.147 -12.288 3.078 1.00 90.19 85 LYS A N 1
ATOM 645 C CA . LYS A 1 85 ? -4.644 -12.908 1.848 1.00 90.19 85 LYS A CA 1
ATOM 646 C C . LYS A 1 85 ? -3.219 -12.454 1.580 1.00 90.19 85 LYS A C 1
ATOM 648 O O . LYS A 1 85 ? -2.911 -11.270 1.690 1.00 90.19 85 LYS A O 1
ATOM 653 N N . LEU A 1 86 ? -2.365 -13.387 1.167 1.00 91.38 86 LEU A N 1
ATOM 654 C CA . LEU A 1 86 ? -1.036 -13.059 0.665 1.00 91.38 86 LEU A CA 1
ATOM 655 C C . LEU A 1 86 ? -1.151 -12.603 -0.805 1.00 91.38 86 LEU A C 1
ATOM 657 O O . LEU A 1 86 ? -1.680 -13.359 -1.623 1.00 91.38 86 LEU A O 1
ATOM 661 N N . PRO A 1 87 ? -0.662 -11.404 -1.179 1.00 87.69 87 PRO A N 1
ATOM 662 C CA . PRO A 1 87 ? -0.795 -10.887 -2.546 1.00 87.69 87 PRO A CA 1
ATOM 663 C C . PRO A 1 87 ? 0.172 -11.534 -3.552 1.00 87.69 87 PRO A C 1
ATOM 665 O O . PRO A 1 87 ? 0.172 -11.179 -4.729 1.00 87.69 87 PRO A O 1
ATOM 668 N N . ILE A 1 88 ? 1.009 -12.473 -3.102 1.00 87.56 88 ILE A N 1
ATOM 669 C CA . ILE A 1 88 ? 2.068 -13.106 -3.887 1.00 87.56 88 ILE A CA 1
ATOM 670 C C . ILE A 1 88 ? 1.853 -14.615 -3.860 1.00 87.56 88 ILE A C 1
ATOM 672 O O . ILE A 1 88 ? 1.529 -15.188 -2.821 1.00 87.56 88 ILE A O 1
ATOM 676 N N . LYS A 1 89 ? 2.068 -15.261 -5.006 1.00 85.56 89 LYS A N 1
A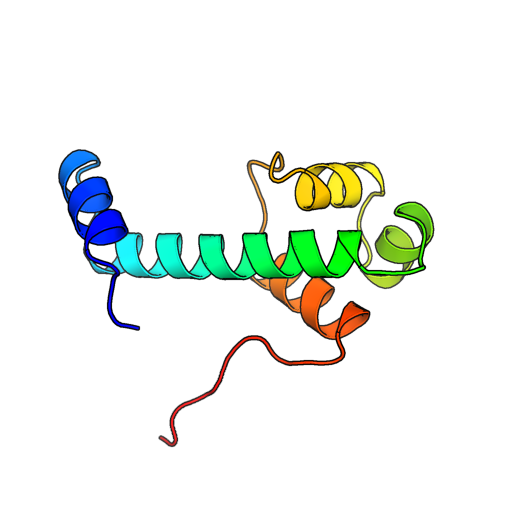TOM 677 C CA . LYS A 1 89 ? 2.199 -16.714 -5.100 1.00 85.56 89 LYS A CA 1
ATOM 678 C C . LYS A 1 89 ? 3.659 -17.036 -5.371 1.00 85.56 89 LYS A C 1
ATOM 680 O O . LYS A 1 89 ? 4.230 -16.505 -6.322 1.00 85.56 89 LYS A O 1
ATOM 685 N N . PHE A 1 90 ? 4.243 -17.889 -4.543 1.00 83.56 90 PHE A N 1
ATOM 686 C CA . PHE A 1 90 ? 5.552 -18.458 -4.823 1.00 83.56 90 PHE A CA 1
ATOM 687 C C . PHE A 1 90 ? 5.374 -19.561 -5.866 1.00 83.56 90 PHE A C 1
ATOM 689 O O . PHE A 1 90 ? 4.507 -20.423 -5.718 1.00 83.56 90 PHE A O 1
ATOM 696 N N . SER A 1 91 ? 6.146 -19.506 -6.947 1.00 82.44 91 SER A N 1
ATOM 697 C CA . SER A 1 91 ? 6.341 -20.676 -7.799 1.00 82.44 91 SER A CA 1
ATOM 698 C C . SER A 1 91 ? 7.107 -21.723 -6.994 1.00 82.44 91 SER A C 1
ATOM 700 O O . SER A 1 91 ? 7.997 -21.359 -6.224 1.00 82.44 91 SER A O 1
ATOM 702 N N . ALA A 1 92 ? 6.740 -22.999 -7.146 1.00 73.69 92 ALA A N 1
ATOM 703 C CA . ALA A 1 92 ? 7.549 -24.089 -6.613 1.00 73.69 92 ALA A CA 1
ATOM 704 C C . ALA A 1 92 ? 8.993 -23.924 -7.113 1.00 73.69 92 ALA A C 1
ATOM 706 O O . ALA A 1 92 ? 9.192 -23.500 -8.257 1.00 73.69 92 ALA A O 1
ATOM 707 N N . ALA A 1 93 ? 9.947 -24.162 -6.213 1.00 62.62 93 ALA A N 1
ATOM 708 C CA . ALA A 1 93 ? 11.372 -24.106 -6.513 1.00 62.62 93 ALA A CA 1
ATOM 709 C C . ALA A 1 93 ? 11.759 -25.170 -7.546 1.00 62.62 93 ALA A C 1
ATOM 711 O O . ALA A 1 93 ? 11.148 -26.265 -7.506 1.00 62.62 93 ALA A O 1
#

pLDDT: mean 93.28, std 6.21, range [62.62, 98.62]

Foldseek 3Di:
DDADPVLVVVCVVVVHDPVVSVVVVVLVVLLVLLLVLLVPAPDQLCVLCVQLVHDSVVSVCSVVVNDPDDDSVSSQSSNCSRVVDGPDDDDDD